Protein AF-A0A528NA79-F1 (afdb_monomer)

Mean predicted aligned error: 6.41 Å

pLDDT: mean 82.3, std 15.58, range [41.06, 97.06]

Sequence (117 aa):
MVNNQESLRLQYALHQRAGDLGWDENNIEVIDADLGQSGTAAAHRAGFKDLLGRVTLGEVGIVLSYEVTRLARNCSDWYPLLDLCGYRQCLIGDRDGIYDPGSANGRLLLGLKGTVT

Solvent-accessible surface area (backbone atoms only — not comparable to full-atom values): 6828 Å² total; per-residue (Å²): 124,70,64,66,57,52,55,51,52,51,53,51,52,52,52,50,50,42,44,78,72,71,47,58,74,93,78,61,80,86,78,87,70,86,79,82,85,74,96,47,76,67,58,53,53,48,57,53,48,49,50,53,50,38,36,71,72,53,76,37,60,64,49,79,37,82,48,53,42,57,54,32,70,76,31,95,56,39,68,62,48,39,55,48,24,27,76,44,66,17,31,39,29,38,83,90,46,76,33,41,40,64,39,74,67,27,35,51,54,53,50,51,40,50,62,71,124

Secondary structure (DSSP, 8-state):
-HHHHHHHHHHHHHHHHHHHTT--GGG--------SSSS-HHHHHHHHHHHHHHHHHT--SEEE-S-HHHHHHH-TTHHHHHHHHHHHT-EEE-SS-EE-TTSHHHHHHHHHHHH--

Radius of gyration: 13.87 Å; Cα contacts (8 Å, |Δi|>4): 116; chains: 1; bounding box: 31×39×27 Å

Structure (mmCIF, N/CA/C/O backbone):
data_AF-A0A528NA79-F1
#
_entry.id   AF-A0A528NA79-F1
#
loop_
_atom_site.group_PDB
_atom_site.id
_atom_site.type_symbol
_atom_site.label_atom_id
_atom_site.label_alt_id
_atom_site.label_comp_id
_atom_site.label_asym_id
_atom_site.label_entity_id
_atom_site.label_seq_id
_atom_site.pdbx_PDB_ins_code
_atom_site.Cartn_x
_atom_site.Cartn_y
_atom_site.Cartn_z
_atom_site.occupancy
_atom_site.B_iso_or_equiv
_atom_site.auth_seq_id
_atom_site.auth_comp_id
_atom_site.auth_asym_id
_atom_site.auth_atom_id
_atom_site.pdbx_PDB_model_num
ATOM 1 N N . MET A 1 1 ? -6.823 28.195 -4.830 1.00 41.66 1 MET A N 1
ATOM 2 C CA . MET A 1 1 ? -8.139 27.517 -4.914 1.00 41.66 1 MET A CA 1
ATOM 3 C C . MET A 1 1 ? -8.138 26.264 -5.796 1.00 41.66 1 MET A C 1
ATOM 5 O O . MET A 1 1 ? -8.996 25.429 -5.573 1.00 41.66 1 MET A O 1
ATOM 9 N N . VAL A 1 2 ? -7.182 26.084 -6.723 1.00 48.62 2 VAL A N 1
ATOM 10 C CA . VAL A 1 2 ? -7.113 24.902 -7.613 1.00 48.62 2 VAL A CA 1
ATOM 11 C C . VAL A 1 2 ? -6.666 23.610 -6.894 1.00 48.62 2 VAL A C 1
ATOM 13 O O . VAL A 1 2 ? -7.187 22.549 -7.209 1.00 48.62 2 VAL A O 1
ATOM 16 N N . ASN A 1 3 ? -5.796 23.692 -5.871 1.00 57.44 3 ASN A N 1
ATOM 17 C CA . ASN A 1 3 ? -5.230 22.503 -5.202 1.00 57.44 3 ASN A CA 1
ATOM 18 C C . ASN A 1 3 ? -6.293 21.603 -4.537 1.00 57.44 3 ASN A C 1
ATOM 20 O O . ASN A 1 3 ? -6.315 20.400 -4.749 1.00 57.44 3 ASN A O 1
ATOM 24 N N . ASN A 1 4 ? -7.249 22.196 -3.811 1.00 61.69 4 ASN A N 1
ATOM 25 C CA . ASN A 1 4 ? -8.235 21.437 -3.031 1.00 61.69 4 ASN A CA 1
ATOM 26 C C . ASN A 1 4 ? -9.203 20.608 -3.901 1.00 61.69 4 ASN A C 1
ATOM 28 O O . ASN A 1 4 ? -9.693 19.569 -3.474 1.00 61.69 4 ASN A O 1
ATOM 32 N N . GLN A 1 5 ? -9.498 21.062 -5.125 1.00 70.88 5 GLN A N 1
ATOM 33 C CA . GLN A 1 5 ? -10.382 20.329 -6.039 1.00 70.88 5 GLN A CA 1
ATOM 34 C C . GLN A 1 5 ? -9.678 19.122 -6.664 1.00 70.88 5 GLN A C 1
ATOM 36 O O . GLN A 1 5 ? -10.312 18.092 -6.893 1.00 70.88 5 GLN A O 1
ATOM 41 N N . GLU A 1 6 ? -8.377 19.240 -6.932 1.00 74.44 6 GLU A N 1
ATOM 42 C CA . GLU A 1 6 ? -7.581 18.149 -7.482 1.00 74.44 6 GLU A CA 1
ATOM 43 C C . GLU A 1 6 ? -7.341 17.057 -6.434 1.00 74.44 6 GLU A C 1
ATOM 45 O O . GLU A 1 6 ? -7.614 15.892 -6.724 1.00 74.44 6 GLU A O 1
ATOM 50 N N . SER A 1 7 ? -6.964 17.426 -5.204 1.00 73.69 7 SER A N 1
ATOM 51 C CA . SER A 1 7 ? -6.797 16.486 -4.086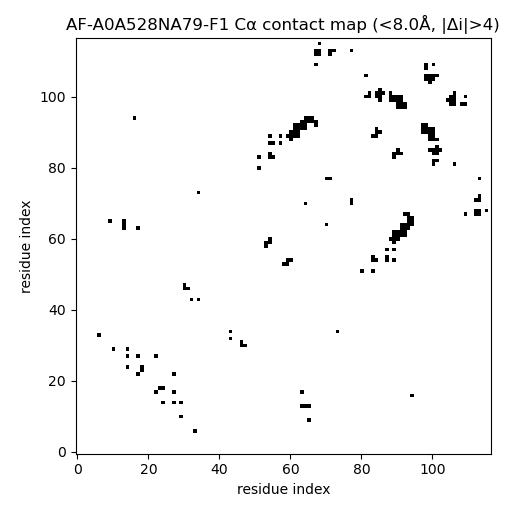 1.00 73.69 7 SER A CA 1
ATOM 52 C C . SER A 1 7 ? -8.080 15.710 -3.804 1.00 73.69 7 SER A C 1
ATOM 54 O O . SER A 1 7 ? -8.065 14.480 -3.759 1.00 73.69 7 SER A O 1
ATOM 56 N N . LEU A 1 8 ? -9.219 16.405 -3.732 1.00 80.75 8 LEU A N 1
ATOM 57 C CA . LEU A 1 8 ? -10.519 15.770 -3.529 1.00 80.75 8 LEU A CA 1
ATOM 58 C C . LEU A 1 8 ? -10.853 14.784 -4.661 1.00 80.75 8 LEU A C 1
ATOM 60 O O . LEU A 1 8 ? -11.302 13.667 -4.410 1.00 80.75 8 LEU A O 1
ATOM 64 N N . ARG A 1 9 ? -10.587 15.159 -5.919 1.00 84.94 9 ARG A N 1
ATOM 65 C CA . ARG A 1 9 ? -10.811 14.276 -7.073 1.00 84.94 9 ARG A CA 1
ATOM 66 C C . ARG A 1 9 ? -9.956 13.009 -7.000 1.00 84.94 9 ARG A C 1
ATOM 68 O O . ARG A 1 9 ? -10.445 11.933 -7.336 1.00 84.94 9 ARG A O 1
ATOM 75 N N . LEU A 1 10 ? -8.696 13.125 -6.578 1.00 83.75 10 LEU A N 1
ATOM 76 C CA . LEU A 1 10 ? -7.795 11.981 -6.420 1.00 83.75 10 LEU A CA 1
ATOM 77 C C . LEU A 1 10 ? -8.250 11.048 -5.293 1.00 83.75 10 LEU A C 1
ATOM 79 O O . LEU A 1 10 ? -8.234 9.833 -5.478 1.00 83.75 10 LEU A O 1
ATOM 83 N N . GLN A 1 11 ? -8.708 11.601 -4.168 1.00 84.00 11 GLN A N 1
ATO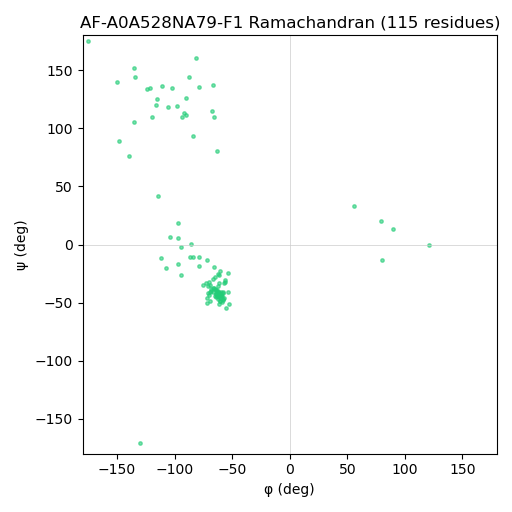M 84 C CA . GLN A 1 11 ? -9.258 10.815 -3.061 1.00 84.00 11 GLN A CA 1
ATOM 85 C C . GLN A 1 11 ? -10.492 10.017 -3.504 1.00 84.00 11 GLN A C 1
ATOM 87 O O . GLN A 1 11 ? -10.550 8.810 -3.273 1.00 84.00 11 GLN A O 1
ATOM 92 N N . TYR A 1 12 ? -11.425 10.642 -4.233 1.00 87.88 12 TYR A N 1
ATOM 93 C CA . TYR A 1 12 ? -12.572 9.932 -4.810 1.00 87.88 12 TYR A CA 1
ATOM 94 C C . TYR A 1 12 ? -12.156 8.839 -5.799 1.00 87.88 12 TYR A C 1
ATOM 96 O O . TYR A 1 12 ? -12.713 7.745 -5.770 1.00 87.88 12 TYR A O 1
ATOM 104 N N . ALA A 1 13 ? -11.165 9.104 -6.655 1.00 89.56 13 ALA A N 1
ATOM 105 C CA . ALA A 1 13 ? -10.673 8.108 -7.605 1.00 89.56 13 ALA A CA 1
ATOM 106 C C . ALA A 1 13 ? -10.039 6.895 -6.900 1.00 89.56 13 ALA A C 1
ATOM 108 O O . ALA A 1 13 ? -10.243 5.762 -7.331 1.00 89.56 13 ALA A O 1
ATOM 109 N N . LEU A 1 14 ? -9.298 7.117 -5.809 1.00 89.50 14 LEU A N 1
ATOM 110 C CA . LEU A 1 14 ? -8.708 6.041 -5.008 1.00 89.50 14 LEU A CA 1
ATOM 111 C C . LEU A 1 14 ? -9.764 5.240 -4.250 1.00 89.50 14 LEU A C 1
ATOM 113 O O . LEU A 1 14 ? -9.691 4.012 -4.231 1.00 89.50 14 LEU A O 1
ATOM 117 N N . HIS A 1 15 ? -10.762 5.919 -3.687 1.00 90.94 15 HIS A N 1
ATOM 118 C CA . HIS A 1 15 ? -11.891 5.267 -3.034 1.00 90.94 15 HIS A CA 1
ATOM 119 C C . HIS A 1 15 ? -12.661 4.380 -4.019 1.00 90.94 15 HIS A C 1
ATOM 121 O O . HIS A 1 15 ? -12.883 3.201 -3.755 1.00 90.94 15 HIS A O 1
ATOM 127 N N . GLN A 1 16 ? -12.989 4.911 -5.203 1.00 92.44 16 GLN A N 1
ATOM 128 C CA . GLN A 1 16 ? -13.639 4.134 -6.258 1.00 92.44 16 GLN A CA 1
ATOM 129 C C . GLN A 1 16 ? -12.789 2.929 -6.666 1.00 92.44 16 GLN A C 1
ATOM 131 O O . GLN A 1 16 ? -13.301 1.820 -6.773 1.00 92.44 16 GLN A O 1
ATOM 136 N N . ARG A 1 17 ? -11.476 3.125 -6.838 1.00 92.81 17 ARG A N 1
ATOM 137 C CA . ARG A 1 17 ? -10.557 2.044 -7.200 1.00 92.81 17 ARG A CA 1
ATOM 138 C C . ARG A 1 17 ? -10.546 0.923 -6.163 1.00 92.81 17 ARG A C 1
ATOM 140 O O . ARG A 1 17 ? -10.498 -0.237 -6.554 1.00 92.81 17 ARG A O 1
ATOM 147 N N . ALA A 1 18 ? -10.578 1.238 -4.870 1.00 93.50 18 ALA A N 1
ATOM 148 C CA . ALA A 1 18 ? -10.683 0.225 -3.823 1.00 93.50 18 ALA A CA 1
ATOM 149 C C . ALA A 1 18 ? -12.004 -0.559 -3.924 1.00 93.50 18 ALA A C 1
ATOM 151 O O . ALA A 1 18 ? -11.981 -1.790 -3.873 1.00 93.50 18 ALA A O 1
ATOM 152 N N . GLY A 1 19 ? -13.121 0.133 -4.166 1.00 93.69 19 GLY A N 1
ATOM 153 C CA . GLY A 1 19 ? -14.420 -0.498 -4.418 1.00 93.69 19 GLY A CA 1
ATOM 154 C C . GLY A 1 19 ? -14.408 -1.424 -5.640 1.00 93.69 19 GLY A C 1
ATOM 155 O O . GLY A 1 19 ? -14.856 -2.565 -5.555 1.00 93.69 19 GLY A O 1
ATOM 156 N N . ASP A 1 20 ? -13.802 -0.996 -6.752 1.00 94.06 20 ASP A N 1
ATOM 157 C CA . ASP A 1 20 ? -13.655 -1.810 -7.971 1.00 94.06 20 ASP A CA 1
ATOM 158 C C . ASP A 1 20 ? -12.810 -3.079 -7.740 1.00 94.06 20 ASP A C 1
ATOM 160 O O . ASP A 1 20 ? -12.942 -4.068 -8.461 1.00 94.06 20 ASP A O 1
ATOM 164 N N . LEU A 1 21 ? -11.928 -3.054 -6.737 1.00 93.38 21 LEU A N 1
ATOM 165 C CA . LEU A 1 21 ? -11.126 -4.198 -6.297 1.00 93.38 21 LEU A CA 1
ATOM 166 C C . LEU A 1 21 ? -11.861 -5.099 -5.289 1.00 93.38 21 LEU A C 1
ATOM 168 O O . LEU A 1 21 ? -11.297 -6.105 -4.859 1.00 93.38 21 LEU A O 1
ATOM 172 N N . GLY A 1 22 ? -13.104 -4.765 -4.933 1.00 94.44 22 GLY A N 1
ATOM 173 C CA . GLY A 1 22 ? -13.963 -5.547 -4.045 1.00 94.44 22 GLY A CA 1
ATOM 174 C C . GLY A 1 22 ? -13.836 -5.211 -2.559 1.00 94.44 22 GLY A C 1
ATOM 175 O O . GLY A 1 22 ? -14.308 -5.991 -1.733 1.00 94.44 22 GLY A O 1
ATOM 176 N N . TRP A 1 23 ? -13.202 -4.090 -2.197 1.00 94.00 23 TRP A N 1
ATOM 177 C CA . TRP A 1 23 ? -13.123 -3.649 -0.803 1.00 94.00 23 TRP A CA 1
ATOM 178 C C . TRP A 1 23 ? -14.425 -2.976 -0.365 1.00 94.00 23 TRP A C 1
ATOM 180 O O . TRP A 1 23 ? -14.981 -2.152 -1.088 1.00 94.00 23 TRP A O 1
ATOM 190 N N . ASP A 1 24 ? -14.895 -3.325 0.833 1.00 93.81 24 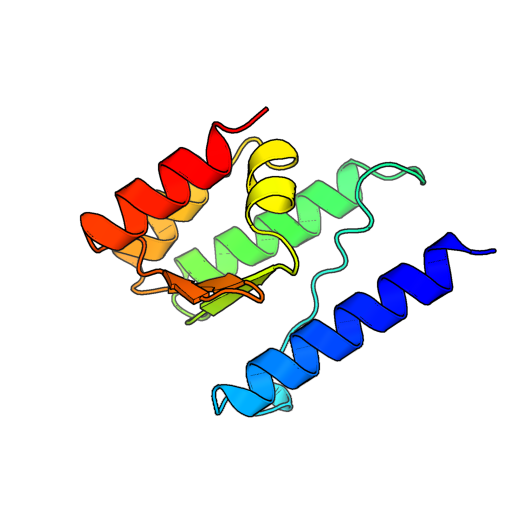ASP A N 1
ATOM 191 C CA . ASP A 1 24 ? -16.051 -2.678 1.458 1.00 93.81 24 ASP A CA 1
ATOM 192 C C . ASP A 1 24 ? -15.723 -1.223 1.809 1.00 93.81 24 ASP A C 1
ATOM 194 O O . ASP A 1 24 ? -14.648 -0.949 2.346 1.00 93.81 24 ASP A O 1
ATOM 198 N N . GLU A 1 25 ? -16.654 -0.305 1.547 1.00 90.44 25 GLU A N 1
ATOM 199 C CA . GLU A 1 25 ? -16.457 1.130 1.779 1.00 90.44 25 GLU A CA 1
ATOM 200 C C . GLU A 1 25 ? -16.100 1.457 3.234 1.00 90.44 25 GLU A C 1
ATOM 202 O O . GLU A 1 25 ? -15.288 2.344 3.484 1.00 90.44 25 GLU A O 1
ATOM 207 N N . ASN A 1 26 ? -16.620 0.693 4.201 1.00 91.00 26 ASN A N 1
ATOM 208 C CA . ASN A 1 26 ? -16.325 0.898 5.620 1.00 91.00 26 ASN A CA 1
ATOM 209 C C . ASN A 1 26 ? -14.894 0.483 6.002 1.00 91.00 26 ASN A C 1
ATOM 211 O O . ASN A 1 26 ? -14.432 0.817 7.091 1.00 91.00 26 ASN A O 1
ATOM 215 N N . ASN A 1 27 ? -14.197 -0.236 5.118 1.00 91.38 27 ASN A N 1
ATOM 216 C CA . ASN A 1 27 ? -12.809 -0.661 5.292 1.00 91.38 27 ASN A CA 1
ATOM 217 C C . ASN A 1 27 ? -11.828 0.175 4.451 1.00 91.38 27 ASN A C 1
ATOM 219 O O . ASN A 1 27 ? -10.642 -0.155 4.390 1.00 91.38 27 ASN A O 1
ATOM 223 N N . ILE A 1 28 ? -12.301 1.242 3.795 1.00 91.06 28 ILE A N 1
ATOM 224 C CA . ILE A 1 28 ? -11.457 2.167 3.039 1.00 91.06 28 ILE A CA 1
ATOM 225 C C . ILE A 1 28 ? -11.159 3.380 3.912 1.00 91.06 28 ILE A C 1
ATOM 227 O O . ILE A 1 28 ? -12.049 4.144 4.278 1.00 91.06 28 ILE A O 1
ATOM 231 N N . GLU A 1 29 ? -9.879 3.604 4.187 1.00 89.12 29 GLU A N 1
ATOM 232 C CA . GLU A 1 29 ? -9.424 4.813 4.859 1.00 89.12 29 GLU A CA 1
ATOM 233 C C . GLU A 1 29 ? -8.545 5.644 3.934 1.00 89.12 29 GLU A C 1
ATOM 235 O O . GLU A 1 29 ? -7.552 5.168 3.379 1.00 89.12 29 GLU A O 1
ATOM 240 N N . VAL A 1 30 ? -8.922 6.909 3.768 1.00 83.31 30 VAL A N 1
ATOM 241 C CA . VAL A 1 30 ? -8.159 7.870 2.980 1.00 83.31 30 VAL A CA 1
ATOM 242 C C . VAL A 1 30 ? -7.190 8.593 3.904 1.00 83.31 30 VAL A C 1
ATOM 244 O O . VAL A 1 30 ? -7.593 9.379 4.758 1.00 83.31 30 VAL A O 1
ATOM 247 N N . ILE A 1 31 ? -5.899 8.358 3.694 1.00 77.56 31 ILE A N 1
ATOM 248 C CA . ILE A 1 31 ? -4.839 9.120 4.350 1.00 77.56 31 ILE A CA 1
ATOM 249 C C . ILE A 1 31 ? -4.512 10.305 3.448 1.00 77.56 31 ILE A C 1
ATOM 251 O O . ILE A 1 31 ? -3.988 10.127 2.346 1.00 77.56 31 ILE A O 1
ATOM 255 N N . ASP A 1 32 ? -4.843 11.514 3.901 1.00 65.25 32 ASP A N 1
ATOM 256 C CA . ASP A 1 32 ? -4.528 12.723 3.150 1.00 65.25 32 ASP A CA 1
ATOM 257 C C . ASP A 1 32 ? -3.010 12.942 3.114 1.00 65.25 32 ASP A C 1
ATOM 259 O O . ASP A 1 32 ? -2.345 13.156 4.133 1.00 65.25 32 ASP A O 1
ATOM 263 N N . ALA A 1 33 ? -2.473 12.856 1.904 1.00 53.59 33 ALA A N 1
ATOM 264 C CA . ALA A 1 33 ? -1.078 13.062 1.594 1.00 53.59 33 ALA A CA 1
ATOM 265 C C . ALA A 1 33 ? -0.916 14.299 0.704 1.00 53.59 33 ALA A C 1
ATOM 267 O O . ALA A 1 33 ? -0.146 14.243 -0.253 1.00 53.59 33 ALA A O 1
ATOM 268 N N . ASP A 1 34 ? -1.629 15.405 0.972 1.00 53.78 34 ASP A N 1
ATOM 269 C CA . ASP A 1 34 ? -1.339 16.712 0.366 1.00 53.78 34 ASP A CA 1
ATOM 270 C C . ASP A 1 34 ? 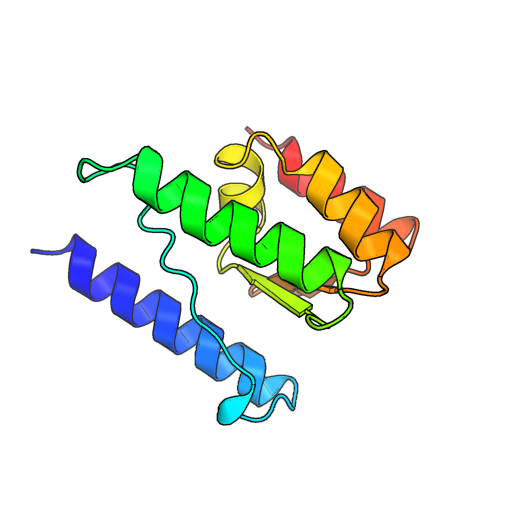0.068 17.193 0.789 1.00 53.78 34 ASP A C 1
ATOM 272 O O . ASP A 1 34 ? 0.332 17.945 1.732 1.00 53.78 34 ASP A O 1
ATOM 276 N N . LEU A 1 35 ? 1.008 16.608 0.064 1.00 46.66 35 LEU A N 1
ATOM 277 C CA . LEU A 1 35 ? 2.440 16.557 0.206 1.00 46.66 35 LEU A CA 1
ATOM 278 C C . LEU A 1 35 ? 3.025 17.820 -0.428 1.00 46.66 35 LEU A C 1
ATOM 280 O O . LEU A 1 35 ? 3.317 17.858 -1.621 1.00 46.66 35 LEU A O 1
ATOM 284 N N . GLY A 1 36 ? 3.231 18.858 0.383 1.00 44.72 36 GLY A N 1
ATOM 285 C CA . GLY A 1 36 ? 4.255 19.869 0.096 1.00 44.72 36 GLY A CA 1
ATOM 286 C C . GLY A 1 36 ? 3.820 21.327 -0.052 1.00 44.72 36 GLY A C 1
ATOM 287 O O . GLY A 1 36 ? 4.705 22.158 -0.238 1.00 44.72 36 GLY A O 1
ATOM 288 N N . GLN A 1 37 ? 2.536 21.691 0.063 1.00 41.06 37 GLN A N 1
ATOM 289 C CA . GLN A 1 37 ? 2.129 23.106 -0.083 1.00 41.06 37 GLN A CA 1
ATOM 290 C C . GLN A 1 37 ? 1.609 23.804 1.179 1.00 41.06 37 GLN A C 1
ATOM 292 O O . GLN A 1 37 ? 1.553 25.033 1.193 1.00 41.06 37 GLN A O 1
ATOM 297 N N . SER A 1 38 ? 1.324 23.102 2.277 1.00 41.19 38 SER A N 1
ATOM 298 C CA . SER A 1 38 ? 0.835 23.777 3.488 1.00 41.19 38 SER A CA 1
ATOM 299 C C . SER A 1 38 ? 1.263 23.093 4.788 1.00 41.19 38 SER A C 1
ATOM 301 O O . SER A 1 38 ? 0.567 22.263 5.354 1.00 41.19 38 SER A O 1
ATOM 303 N N . GLY A 1 39 ? 2.425 23.496 5.302 1.00 44.06 39 GLY A N 1
ATOM 304 C CA . GLY A 1 39 ? 2.557 23.860 6.718 1.00 44.06 39 GLY A CA 1
ATOM 305 C C . GLY A 1 39 ? 2.709 22.795 7.812 1.00 44.06 39 GLY A C 1
ATOM 306 O O . GLY A 1 39 ? 3.107 23.192 8.901 1.00 44.06 39 GLY A O 1
ATOM 307 N N . THR A 1 40 ? 2.481 21.491 7.615 1.00 47.94 40 THR A N 1
ATOM 308 C CA . THR A 1 40 ? 2.622 20.536 8.745 1.00 47.94 40 THR A CA 1
ATOM 309 C C . THR A 1 40 ? 3.289 19.209 8.386 1.00 47.94 40 THR A C 1
ATOM 311 O O . THR A 1 40 ? 2.660 18.153 8.370 1.00 47.94 40 THR A O 1
ATOM 314 N N . ALA A 1 41 ? 4.617 19.230 8.226 1.00 52.91 41 ALA A N 1
ATOM 315 C CA . ALA A 1 41 ? 5.452 18.021 8.158 1.00 52.91 41 ALA A CA 1
ATOM 316 C C . ALA A 1 41 ? 5.246 17.060 9.358 1.00 52.91 41 ALA A C 1
ATOM 318 O O . ALA A 1 41 ? 5.472 15.855 9.242 1.00 52.91 41 ALA A O 1
ATOM 319 N N . ALA A 1 42 ? 4.794 17.578 10.507 1.00 53.78 42 ALA A N 1
ATOM 320 C CA . ALA A 1 42 ? 4.461 16.787 11.692 1.00 53.78 42 ALA A CA 1
ATOM 321 C C . ALA A 1 42 ? 3.180 15.945 11.524 1.00 53.78 42 ALA A C 1
ATOM 323 O O . ALA A 1 42 ? 3.180 14.778 11.908 1.00 53.78 42 ALA A O 1
ATOM 324 N N . ALA A 1 43 ? 2.126 16.498 10.911 1.00 54.47 43 ALA A N 1
ATOM 325 C CA . ALA A 1 43 ? 0.873 15.779 10.656 1.00 54.47 43 ALA A CA 1
ATOM 326 C C . ALA A 1 43 ? 1.069 14.670 9.608 1.00 54.47 43 ALA A C 1
ATOM 328 O O . ALA A 1 43 ? 0.600 13.551 9.792 1.00 54.47 43 ALA A O 1
ATOM 329 N N . HIS A 1 44 ? 1.881 14.945 8.582 1.00 59.12 44 HIS A N 1
ATOM 330 C CA . HIS A 1 44 ? 2.287 13.958 7.578 1.00 59.12 44 HIS A CA 1
ATOM 331 C C . HIS A 1 44 ? 2.979 12.735 8.203 1.00 59.12 44 HIS A C 1
ATOM 333 O O . HIS A 1 44 ? 2.647 11.588 7.909 1.00 59.12 44 HIS A O 1
ATOM 339 N N . ARG A 1 45 ? 3.924 12.971 9.126 1.00 60.12 45 ARG A N 1
ATOM 340 C CA . ARG A 1 45 ? 4.594 11.884 9.851 1.00 60.12 45 ARG A CA 1
ATOM 341 C C . ARG A 1 45 ? 3.642 11.102 10.753 1.00 60.12 45 ARG A C 1
ATOM 343 O O . ARG A 1 45 ? 3.931 9.942 11.008 1.00 60.12 45 ARG A O 1
ATOM 350 N N . ALA A 1 46 ? 2.564 11.703 11.252 1.00 68.00 46 ALA A N 1
ATOM 351 C CA . ALA A 1 46 ? 1.600 11.002 12.094 1.00 68.00 46 ALA A CA 1
ATOM 352 C C . ALA A 1 46 ? 0.757 10.011 11.276 1.00 68.00 46 ALA A C 1
ATOM 354 O O . ALA A 1 46 ? 0.739 8.834 11.620 1.00 68.00 46 ALA A O 1
ATOM 355 N N . GLY A 1 47 ? 0.161 10.448 10.158 1.00 72.62 47 GLY A N 1
ATOM 356 C CA . GLY A 1 47 ? -0.660 9.577 9.303 1.00 72.62 47 GLY A CA 1
ATOM 357 C C . GLY A 1 47 ? 0.129 8.426 8.671 1.00 72.62 47 GLY A C 1
ATOM 358 O O . GLY A 1 47 ? -0.321 7.286 8.666 1.00 72.62 47 GLY A O 1
ATOM 359 N N . PHE A 1 48 ? 1.360 8.683 8.213 1.00 76.19 48 PHE A N 1
ATOM 360 C CA . PHE A 1 48 ? 2.196 7.614 7.655 1.00 76.19 48 PHE A CA 1
ATOM 361 C C . PHE A 1 48 ? 2.706 6.634 8.725 1.00 76.19 48 PHE A C 1
ATOM 363 O O . PHE A 1 48 ? 2.807 5.433 8.478 1.00 76.19 48 PHE A O 1
ATOM 370 N N . LYS A 1 49 ? 3.015 7.117 9.936 1.00 80.00 49 LYS A N 1
ATOM 371 C CA . LYS A 1 49 ? 3.372 6.231 11.055 1.00 80.00 49 LYS A CA 1
ATOM 372 C C . LYS A 1 49 ? 2.199 5.370 11.500 1.00 80.00 49 LYS A C 1
ATOM 374 O O . LYS A 1 49 ? 2.422 4.213 11.840 1.00 80.00 49 LYS A O 1
ATOM 379 N N . ASP A 1 50 ? 0.989 5.918 11.491 1.00 83.88 50 ASP A N 1
ATOM 380 C CA . ASP A 1 50 ? -0.221 5.152 11.770 1.00 83.88 50 ASP A CA 1
ATOM 381 C C . ASP A 1 50 ? -0.428 4.048 10.726 1.00 83.88 50 ASP A C 1
ATOM 383 O O . ASP A 1 50 ? -0.549 2.880 11.091 1.00 83.88 50 ASP A O 1
ATOM 387 N N . LEU A 1 51 ? -0.297 4.378 9.432 1.00 86.19 51 LEU A N 1
ATOM 388 C CA . LEU A 1 51 ? -0.311 3.390 8.349 1.00 86.19 51 LEU A CA 1
ATOM 389 C C . LEU A 1 51 ? 0.702 2.267 8.586 1.00 86.19 51 LEU A C 1
ATOM 391 O O . LEU A 1 51 ? 0.343 1.093 8.537 1.00 86.19 51 LEU A O 1
ATOM 395 N N . LEU A 1 52 ? 1.963 2.610 8.871 1.00 86.69 52 LEU A N 1
ATOM 396 C CA . LEU A 1 52 ? 2.989 1.616 9.192 1.00 86.69 52 LEU A CA 1
ATOM 397 C C . LEU A 1 52 ? 2.588 0.758 10.398 1.00 86.69 52 LEU A C 1
ATOM 399 O O . LEU A 1 52 ? 2.788 -0.455 10.372 1.00 86.69 52 LEU A O 1
ATOM 403 N N . GLY A 1 53 ? 2.006 1.358 11.439 1.00 89.62 53 GLY A N 1
ATOM 404 C CA . GLY A 1 53 ? 1.486 0.643 12.603 1.00 89.62 53 GLY A CA 1
ATOM 405 C C . GLY A 1 53 ? 0.410 -0.374 12.225 1.00 89.62 53 GLY A C 1
ATOM 406 O O . GLY A 1 53 ? 0.528 -1.548 12.570 1.00 89.62 53 GLY A O 1
ATOM 407 N N . ARG A 1 54 ? -0.585 0.036 11.440 1.00 91.12 54 ARG A N 1
ATOM 408 C CA . ARG A 1 54 ? -1.704 -0.819 11.017 1.00 91.12 54 ARG A CA 1
ATOM 409 C C . ARG A 1 54 ? -1.278 -1.931 10.066 1.00 91.12 54 ARG A C 1
ATOM 411 O O . ARG A 1 54 ? -1.689 -3.079 10.236 1.00 91.12 54 ARG A O 1
ATOM 418 N N . VAL A 1 55 ? -0.375 -1.642 9.124 1.00 93.00 55 VAL A N 1
ATOM 419 C CA . VAL A 1 55 ? 0.265 -2.689 8.309 1.00 93.00 55 VAL A CA 1
ATOM 420 C C . VAL A 1 55 ? 1.023 -3.650 9.229 1.00 93.00 55 VAL A C 1
ATOM 422 O O . VAL A 1 55 ? 0.887 -4.862 9.091 1.00 93.00 55 VAL A O 1
ATOM 425 N N . THR A 1 56 ? 1.758 -3.141 10.226 1.00 92.88 56 THR A N 1
ATOM 426 C CA . THR A 1 56 ? 2.487 -3.976 11.197 1.00 92.88 56 THR A CA 1
ATOM 427 C C . THR A 1 56 ? 1.556 -4.865 12.009 1.00 92.88 56 THR A C 1
ATOM 429 O O . THR A 1 56 ? 1.955 -5.975 12.351 1.00 92.88 56 THR A O 1
ATOM 432 N N . LEU A 1 57 ? 0.336 -4.426 12.306 1.00 94.31 57 LEU A N 1
ATOM 433 C CA . LEU A 1 57 ? -0.677 -5.224 12.996 1.00 94.31 57 LEU A CA 1
ATOM 434 C C . LEU A 1 57 ? -1.388 -6.227 12.071 1.00 94.31 57 LEU A C 1
ATOM 436 O O . LEU A 1 57 ? -2.042 -7.142 12.564 1.00 94.31 57 LEU A O 1
ATOM 440 N N . GLY A 1 58 ? -1.197 -6.127 10.751 1.00 94.06 58 GLY A N 1
ATOM 441 C CA . GLY A 1 58 ? -1.869 -6.974 9.760 1.00 94.06 58 GLY A CA 1
ATOM 442 C C . GLY A 1 58 ? -3.302 -6.533 9.456 1.00 94.06 58 GLY A C 1
ATOM 443 O O . GLY A 1 58 ? -4.094 -7.328 8.965 1.00 94.06 58 GLY A O 1
ATOM 444 N N . GLU A 1 59 ? -3.641 -5.279 9.751 1.00 94.44 59 GLU A N 1
ATOM 445 C CA . GLU A 1 59 ? -4.985 -4.717 9.558 1.00 94.44 59 GLU A CA 1
ATOM 446 C C . GLU A 1 59 ? -5.200 -4.165 8.143 1.00 94.44 59 GLU A C 1
ATOM 448 O O . GLU A 1 59 ? -6.317 -3.829 7.760 1.00 94.44 59 GLU A O 1
ATOM 453 N N . VAL A 1 60 ? -4.126 -4.058 7.358 1.00 95.25 60 VAL A N 1
ATOM 454 C CA . VAL A 1 60 ? -4.136 -3.476 6.014 1.00 95.25 60 VAL A CA 1
ATOM 455 C C . VAL A 1 60 ? -3.766 -4.554 5.007 1.00 95.25 60 VAL A C 1
ATOM 457 O O . VAL A 1 60 ? -2.663 -5.095 5.066 1.00 95.25 60 VAL A O 1
ATOM 460 N N . GLY A 1 61 ? -4.667 -4.846 4.065 1.00 95.38 61 GLY A N 1
ATOM 461 C CA . GLY A 1 61 ? -4.387 -5.781 2.969 1.00 95.38 61 GLY A CA 1
ATOM 462 C C . GLY A 1 61 ? -3.965 -5.115 1.657 1.00 95.38 61 GLY A C 1
ATOM 463 O O . GLY A 1 61 ? -3.386 -5.786 0.805 1.00 95.38 61 GLY A O 1
ATOM 464 N N . ILE A 1 62 ? -4.204 -3.810 1.479 1.00 95.75 62 ILE A N 1
ATOM 465 C CA . ILE A 1 62 ? -3.680 -3.046 0.341 1.00 95.75 62 ILE A CA 1
ATOM 466 C C . ILE A 1 62 ? -3.440 -1.576 0.700 1.00 95.75 62 ILE A C 1
ATOM 468 O O . ILE A 1 62 ? -4.258 -0.947 1.365 1.00 95.75 62 ILE A O 1
ATOM 472 N N . VAL A 1 63 ? -2.337 -1.014 0.206 1.00 93.50 63 VAL A N 1
ATOM 473 C CA . VAL A 1 63 ? -2.081 0.431 0.184 1.00 93.50 63 VAL A CA 1
ATOM 474 C C . VAL A 1 63 ? -2.245 0.938 -1.243 1.00 93.50 63 VAL A C 1
ATOM 476 O O . VAL A 1 63 ? -1.513 0.526 -2.145 1.00 93.50 63 VAL A O 1
ATOM 479 N N . LEU A 1 64 ? -3.194 1.848 -1.455 1.00 92.25 64 LEU A N 1
ATOM 480 C CA . LEU A 1 64 ? -3.438 2.469 -2.755 1.00 92.25 64 LEU A CA 1
ATOM 481 C C . LEU A 1 64 ? -2.855 3.879 -2.806 1.00 92.25 64 LEU A C 1
ATOM 483 O O . LEU A 1 64 ? -3.049 4.688 -1.901 1.00 92.25 64 LEU A O 1
ATOM 487 N N . SER A 1 65 ? -2.172 4.189 -3.902 1.00 88.88 65 SER A N 1
ATOM 488 C CA . SER A 1 65 ? -1.708 5.538 -4.215 1.00 88.88 65 SER A CA 1
ATOM 489 C C . SER A 1 65 ? -2.010 5.856 -5.667 1.00 88.88 65 SER A C 1
ATOM 491 O O . SER A 1 65 ? -1.915 4.988 -6.527 1.00 88.88 65 SER A O 1
ATOM 493 N N . TYR A 1 66 ? -2.353 7.107 -5.974 1.00 85.50 66 TYR A N 1
ATOM 494 C CA . TYR A 1 66 ? -2.656 7.476 -7.356 1.00 85.50 66 TYR A CA 1
ATOM 495 C C . TYR A 1 66 ? -1.432 7.303 -8.268 1.00 85.50 66 TYR A C 1
ATOM 497 O O . TYR A 1 66 ? -1.542 6.806 -9.386 1.00 85.50 66 TYR A O 1
ATOM 505 N N . GLU A 1 67 ? -0.253 7.647 -7.750 1.00 83.31 67 GLU A N 1
ATOM 506 C CA . GLU A 1 67 ? 1.038 7.410 -8.385 1.00 83.31 67 GLU A CA 1
ATOM 507 C C . GLU A 1 67 ? 2.005 6.856 -7.335 1.00 83.31 67 GLU A C 1
ATOM 509 O O . GLU A 1 67 ? 2.540 7.607 -6.514 1.00 83.31 67 GLU A O 1
ATOM 514 N N . VAL A 1 68 ? 2.301 5.554 -7.390 1.00 86.38 68 VAL A N 1
ATOM 515 C CA . VAL A 1 68 ? 3.279 4.926 -6.480 1.00 86.38 68 VAL A CA 1
ATOM 516 C C . VAL A 1 68 ? 4.650 5.611 -6.556 1.00 86.38 68 VAL A C 1
ATOM 518 O O . VAL A 1 68 ? 5.326 5.748 -5.542 1.00 86.38 68 VAL A O 1
ATOM 521 N N . THR A 1 69 ? 5.040 6.143 -7.717 1.00 83.12 69 THR A N 1
ATOM 522 C CA . THR A 1 69 ? 6.273 6.934 -7.875 1.00 83.12 69 THR A CA 1
ATOM 523 C C . THR A 1 69 ? 6.274 8.215 -7.033 1.00 83.12 69 THR A C 1
ATOM 525 O O . THR A 1 69 ? 7.318 8.612 -6.517 1.00 83.12 69 THR A O 1
ATOM 528 N N . ARG A 1 70 ? 5.128 8.890 -6.853 1.00 77.69 70 ARG A N 1
ATOM 529 C CA . ARG A 1 70 ? 5.041 10.043 -5.934 1.00 77.69 70 ARG A CA 1
ATOM 530 C C . ARG A 1 70 ? 5.158 9.601 -4.484 1.00 77.69 70 ARG A C 1
ATOM 532 O O . ARG A 1 70 ? 5.893 10.239 -3.736 1.00 77.69 70 ARG A O 1
ATOM 539 N N . LEU A 1 71 ? 4.479 8.517 -4.108 1.00 79.31 71 LEU A N 1
ATOM 540 C CA . LEU A 1 71 ? 4.570 7.954 -2.761 1.00 79.31 71 LEU A CA 1
ATOM 541 C C . LEU A 1 71 ? 6.020 7.590 -2.413 1.00 79.31 71 LEU A C 1
ATOM 543 O O . LEU A 1 71 ? 6.518 7.996 -1.369 1.00 79.31 71 LEU A O 1
ATOM 547 N N . ALA A 1 72 ? 6.712 6.900 -3.320 1.00 81.38 72 ALA A N 1
ATOM 548 C CA . ALA A 1 72 ? 8.091 6.473 -3.122 1.00 81.38 72 ALA A CA 1
ATOM 549 C C . ALA A 1 72 ? 9.070 7.653 -3.000 1.00 81.38 72 ALA A C 1
ATOM 551 O O . ALA A 1 72 ? 9.928 7.647 -2.123 1.00 81.38 72 ALA A O 1
ATOM 552 N N . ARG A 1 73 ? 8.927 8.696 -3.833 1.00 78.31 73 ARG A N 1
ATOM 553 C CA . ARG A 1 73 ? 9.810 9.880 -3.788 1.00 78.31 73 ARG A CA 1
ATOM 554 C C . ARG A 1 73 ? 9.603 10.746 -2.548 1.00 78.31 73 ARG A C 1
ATOM 556 O O . ARG A 1 73 ? 10.552 11.356 -2.065 1.00 78.31 73 ARG A O 1
ATOM 563 N N . ASN A 1 74 ? 8.376 10.808 -2.041 1.00 71.62 74 ASN A N 1
ATOM 564 C CA . ASN A 1 74 ? 8.020 11.677 -0.921 1.00 71.62 74 ASN A CA 1
ATOM 565 C C . ASN A 1 74 ? 8.082 10.974 0.444 1.00 71.62 74 ASN A C 1
ATOM 567 O O . ASN A 1 74 ? 7.848 11.612 1.472 1.00 71.62 74 ASN A O 1
ATOM 571 N N . CYS A 1 75 ? 8.407 9.680 0.472 1.00 72.94 75 CYS A N 1
ATOM 57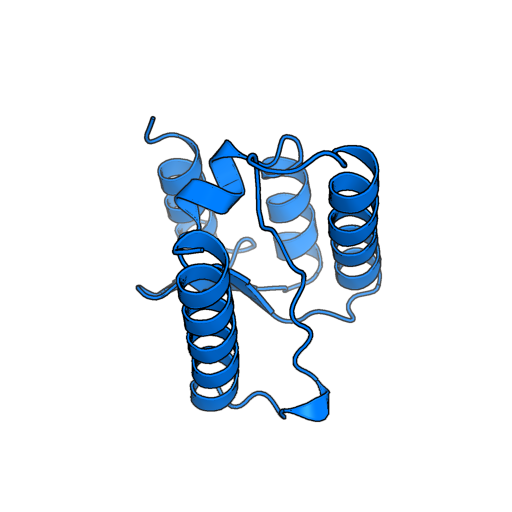2 C CA . CYS A 1 75 ? 8.463 8.887 1.688 1.00 72.94 75 CYS A CA 1
ATOM 573 C C . CYS A 1 75 ? 9.864 8.310 1.920 1.00 72.94 75 CYS A C 1
ATOM 575 O O . CYS A 1 75 ? 10.288 7.370 1.252 1.00 72.94 75 CYS A O 1
ATOM 577 N N . SER A 1 76 ? 10.568 8.830 2.931 1.00 77.12 76 SER A N 1
ATOM 578 C CA . SER A 1 76 ? 11.867 8.287 3.363 1.00 77.12 76 SER A CA 1
ATOM 579 C C . SER A 1 76 ? 11.783 6.834 3.839 1.00 77.12 76 SER A C 1
ATOM 581 O O . SER A 1 76 ? 12.777 6.116 3.796 1.00 77.12 76 SER A O 1
ATOM 583 N N . ASP A 1 77 ? 10.594 6.402 4.259 1.00 80.56 77 ASP A N 1
ATOM 584 C CA . ASP A 1 77 ? 10.316 5.069 4.789 1.00 80.56 77 ASP A CA 1
ATOM 585 C C . ASP A 1 77 ? 9.751 4.122 3.711 1.00 80.56 77 ASP A C 1
ATOM 587 O O . ASP A 1 77 ? 9.177 3.084 4.034 1.00 80.56 77 ASP A O 1
ATOM 591 N N . TRP A 1 78 ? 9.932 4.446 2.421 1.00 86.31 78 TRP A N 1
ATOM 592 C CA . TRP A 1 78 ? 9.436 3.640 1.301 1.00 86.31 78 TRP A CA 1
ATOM 593 C C . TRP A 1 78 ? 9.917 2.183 1.341 1.00 86.31 78 TRP A C 1
ATOM 595 O O . TRP A 1 78 ? 9.102 1.266 1.331 1.00 86.31 78 TRP A O 1
ATOM 605 N N . TYR A 1 79 ? 11.230 1.947 1.420 1.00 89.00 79 TYR A N 1
ATOM 606 C CA . TYR A 1 79 ? 11.771 0.583 1.469 1.00 89.00 79 TYR A CA 1
ATOM 607 C C . TYR A 1 79 ? 11.355 -0.181 2.741 1.00 89.00 79 TYR A C 1
ATOM 609 O O . TYR A 1 79 ? 10.902 -1.317 2.600 1.00 89.00 79 TYR A O 1
ATOM 617 N N . PRO A 1 80 ? 11.396 0.425 3.948 1.00 89.31 80 PRO A N 1
ATOM 618 C CA . PRO A 1 80 ? 10.793 -0.172 5.140 1.00 89.31 80 PRO A CA 1
ATOM 619 C C . PRO A 1 80 ? 9.313 -0.551 4.976 1.00 89.31 80 PRO A C 1
ATOM 621 O O . PRO A 1 80 ? 8.907 -1.622 5.423 1.00 89.31 80 PRO A O 1
ATOM 624 N N . LEU A 1 81 ? 8.506 0.284 4.309 1.00 88.69 81 LEU A N 1
ATOM 625 C CA . LEU A 1 81 ? 7.113 -0.046 4.003 1.00 88.69 81 LEU A CA 1
ATOM 626 C C . LEU A 1 81 ? 7.027 -1.276 3.087 1.00 88.69 81 LEU A C 1
ATOM 628 O O . LEU A 1 81 ? 6.222 -2.162 3.356 1.00 88.69 81 LEU A O 1
ATOM 632 N N . LEU A 1 82 ? 7.859 -1.372 2.043 1.00 93.00 82 LEU A N 1
ATOM 633 C CA . LEU A 1 82 ? 7.882 -2.544 1.155 1.00 93.00 82 LEU A CA 1
ATOM 634 C C . LEU A 1 82 ? 8.209 -3.840 1.904 1.00 93.00 82 LEU A C 1
ATOM 636 O O . LEU A 1 82 ? 7.578 -4.867 1.655 1.00 93.00 82 LEU A O 1
ATOM 640 N N . ASP A 1 83 ? 9.183 -3.794 2.814 1.00 93.25 83 ASP A N 1
ATOM 641 C CA . ASP A 1 83 ? 9.551 -4.931 3.662 1.00 93.25 83 ASP A CA 1
ATOM 642 C C . ASP A 1 83 ? 8.392 -5.374 4.540 1.00 93.25 83 ASP A C 1
ATOM 644 O O . ASP A 1 83 ? 8.042 -6.557 4.582 1.00 93.25 83 ASP A O 1
ATOM 648 N N . LEU A 1 84 ? 7.766 -4.408 5.206 1.00 93.69 84 LEU A N 1
ATOM 649 C CA . LEU A 1 84 ? 6.652 -4.666 6.094 1.00 93.69 84 LEU A CA 1
ATOM 650 C C . LEU A 1 84 ? 5.451 -5.232 5.334 1.00 93.69 84 LEU A C 1
ATOM 652 O O . LEU A 1 84 ? 4.868 -6.226 5.762 1.00 93.69 84 LEU A O 1
ATOM 656 N N . CYS A 1 85 ? 5.117 -4.639 4.190 1.00 95.31 85 CYS A N 1
ATOM 657 C CA . CYS A 1 85 ? 4.037 -5.108 3.339 1.00 95.31 85 CYS A CA 1
ATOM 658 C C . CYS A 1 85 ? 4.295 -6.530 2.828 1.00 95.31 85 CYS A C 1
ATOM 660 O O . CYS A 1 85 ? 3.400 -7.367 2.896 1.00 95.31 85 CYS A O 1
ATOM 662 N N . GLY A 1 86 ? 5.526 -6.840 2.409 1.00 95.69 86 GLY A N 1
ATOM 663 C CA . GLY A 1 86 ? 5.900 -8.194 1.999 1.00 95.69 86 GLY A CA 1
ATOM 664 C C . GLY A 1 86 ? 5.761 -9.215 3.132 1.00 95.69 86 GLY A C 1
ATOM 665 O O . GLY A 1 86 ? 5.245 -10.308 2.915 1.00 95.69 86 GLY A O 1
ATOM 666 N N . TYR A 1 87 ? 6.152 -8.849 4.357 1.00 96.00 87 TYR A N 1
ATOM 667 C CA . TYR A 1 87 ? 6.001 -9.712 5.535 1.00 96.00 87 TYR A CA 1
ATOM 668 C C . TYR A 1 87 ? 4.536 -9.903 5.9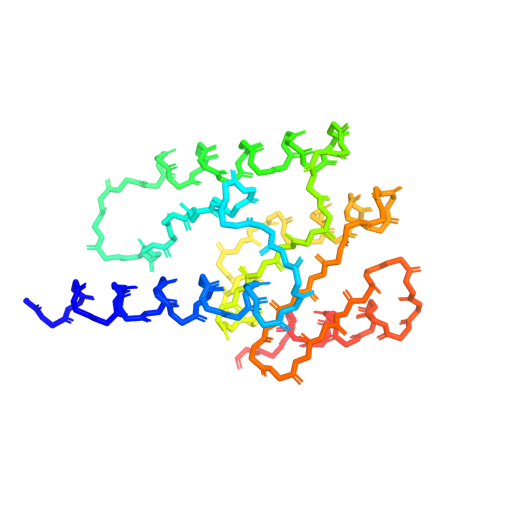55 1.00 96.00 87 TYR A C 1
ATOM 670 O O . TYR A 1 87 ? 4.154 -10.969 6.436 1.00 96.00 87 TYR A O 1
ATOM 678 N N . ARG A 1 88 ? 3.709 -8.869 5.782 1.00 96.75 88 ARG A N 1
ATOM 679 C CA . ARG A 1 88 ? 2.306 -8.830 6.223 1.00 96.75 88 ARG A CA 1
ATOM 680 C C . ARG A 1 88 ? 1.301 -9.180 5.134 1.00 96.75 88 ARG A C 1
ATOM 682 O O . ARG A 1 88 ? 0.107 -9.100 5.389 1.00 96.75 88 ARG A O 1
ATOM 689 N N . GLN A 1 89 ? 1.778 -9.587 3.957 1.00 95.88 89 GLN A N 1
ATOM 690 C CA . GLN A 1 89 ? 0.943 -9.889 2.790 1.00 95.88 89 GLN A CA 1
ATOM 691 C C . GLN A 1 89 ? 0.038 -8.706 2.398 1.00 95.88 89 GLN A C 1
ATOM 693 O O . GLN A 1 89 ? -1.078 -8.891 1.920 1.00 95.88 89 GLN A O 1
ATOM 698 N N . CYS A 1 90 ? 0.531 -7.483 2.606 1.00 97.06 90 CYS A N 1
ATOM 699 C CA . CYS A 1 90 ? -0.141 -6.258 2.203 1.00 97.06 90 CYS A CA 1
ATOM 700 C C . CYS A 1 90 ? 0.304 -5.884 0.786 1.00 97.06 90 CYS A C 1
ATOM 702 O O . CYS A 1 90 ? 1.496 -5.786 0.489 1.00 97.06 90 CYS A O 1
ATOM 704 N N . LEU A 1 91 ? -0.663 -5.686 -0.102 1.00 97.06 91 LEU A N 1
ATOM 705 C CA . LEU A 1 91 ? -0.421 -5.317 -1.490 1.00 97.06 91 LEU A CA 1
ATOM 706 C C . LEU A 1 91 ? -0.176 -3.811 -1.618 1.00 97.06 91 LEU A C 1
ATOM 708 O O . LEU A 1 91 ? -0.573 -3.013 -0.772 1.00 97.06 91 LEU A O 1
ATOM 712 N N . ILE A 1 92 ? 0.445 -3.401 -2.718 1.00 95.31 92 ILE A N 1
ATOM 713 C CA . ILE A 1 92 ? 0.541 -1.989 -3.099 1.00 95.31 92 ILE A CA 1
ATOM 714 C C . ILE A 1 92 ? -0.099 -1.828 -4.466 1.00 95.31 92 ILE A C 1
ATOM 716 O O . ILE A 1 92 ? 0.166 -2.626 -5.358 1.00 95.31 92 ILE A O 1
ATOM 720 N N . GLY A 1 93 ? -0.925 -0.805 -4.656 1.00 94.12 93 GLY A N 1
ATOM 721 C CA . GLY A 1 93 ? -1.571 -0.559 -5.939 1.00 94.12 93 GLY A CA 1
ATOM 722 C C . GLY A 1 93 ? -1.540 0.899 -6.371 1.00 94.12 93 GLY A C 1
ATOM 723 O O . GLY A 1 93 ? -1.520 1.818 -5.552 1.00 94.12 93 GLY A O 1
ATOM 724 N N . ASP A 1 94 ? -1.564 1.084 -7.685 1.00 91.06 94 ASP A N 1
ATOM 725 C CA . ASP A 1 94 ? -1.850 2.351 -8.344 1.00 91.06 94 ASP A CA 1
ATOM 726 C C . ASP A 1 94 ? -2.919 2.186 -9.431 1.00 91.06 94 ASP A C 1
ATOM 728 O O . ASP A 1 94 ? -3.587 1.152 -9.545 1.00 91.06 94 ASP A O 1
ATOM 732 N N . ARG A 1 95 ? -3.110 3.243 -10.225 1.00 87.56 95 ARG A N 1
ATOM 733 C CA . ARG A 1 95 ? -3.983 3.227 -11.406 1.00 87.56 95 ARG A CA 1
ATOM 734 C C . ARG A 1 95 ? -3.617 2.142 -12.420 1.00 87.56 95 ARG A C 1
ATOM 736 O O . ARG A 1 95 ? -4.505 1.664 -13.119 1.00 87.56 95 ARG A O 1
ATOM 743 N N . ASP A 1 96 ? -2.340 1.778 -12.519 1.00 87.75 96 ASP A N 1
ATOM 744 C CA . ASP A 1 96 ? -1.83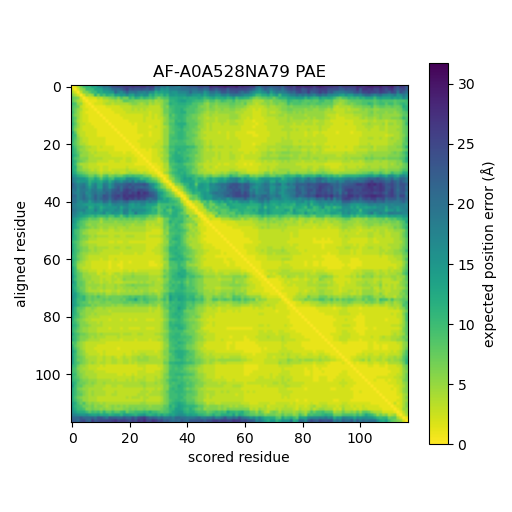9 0.918 -13.589 1.00 87.75 96 ASP A CA 1
ATOM 745 C C . ASP A 1 96 ? -1.807 -0.555 -13.160 1.00 87.75 96 ASP A C 1
ATOM 747 O O . ASP A 1 96 ? -1.924 -1.444 -14.002 1.00 87.75 96 ASP A O 1
ATOM 751 N N . GLY A 1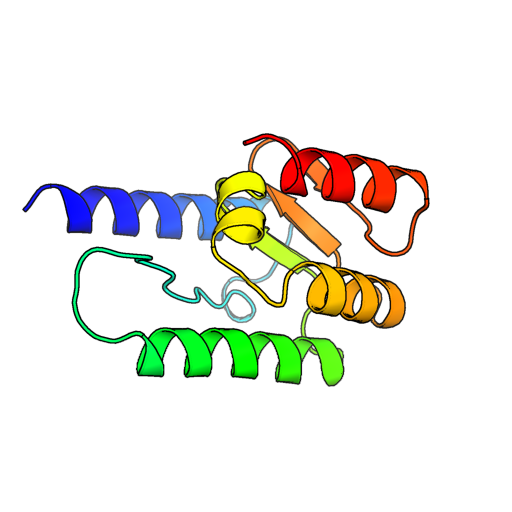 97 ? -1.687 -0.841 -11.860 1.00 91.94 97 GLY A N 1
ATOM 752 C CA . GLY A 1 97 ? -1.640 -2.220 -11.393 1.00 91.94 97 GLY A CA 1
ATOM 753 C C . GLY A 1 97 ? -1.622 -2.404 -9.883 1.00 91.94 97 GLY A C 1
ATOM 754 O O . GLY A 1 97 ? -1.554 -1.456 -9.105 1.00 91.94 97 GLY A O 1
ATOM 755 N N . ILE A 1 98 ? -1.682 -3.677 -9.493 1.00 95.81 98 ILE A N 1
ATOM 756 C CA . ILE A 1 98 ? -1.453 -4.148 -8.129 1.00 95.81 98 ILE A CA 1
ATOM 757 C C . ILE A 1 98 ? -0.147 -4.932 -8.125 1.00 95.81 98 ILE A C 1
ATOM 759 O O . ILE A 1 98 ? 0.110 -5.752 -9.008 1.00 95.81 98 ILE A O 1
ATOM 763 N N . TYR A 1 99 ? 0.664 -4.682 -7.112 1.00 96.25 99 TYR A N 1
ATOM 764 C CA . TYR A 1 99 ? 1.985 -5.241 -6.931 1.00 96.25 99 TYR A CA 1
ATOM 765 C C . TYR A 1 99 ? 2.031 -5.931 -5.573 1.00 96.25 99 TYR A C 1
ATOM 767 O O . TYR A 1 99 ? 1.612 -5.365 -4.564 1.00 96.25 99 TYR A O 1
ATOM 775 N N . ASP A 1 100 ? 2.567 -7.146 -5.554 1.00 97.06 100 ASP A N 1
ATOM 776 C CA . ASP A 1 100 ? 2.866 -7.875 -4.326 1.00 97.06 100 ASP A CA 1
ATOM 777 C C . ASP A 1 100 ? 4.329 -7.610 -3.919 1.00 97.06 100 ASP A C 1
ATOM 779 O O . ASP A 1 100 ? 5.236 -8.107 -4.603 1.00 97.06 100 ASP A O 1
ATOM 783 N N . PRO A 1 101 ? 4.588 -6.856 -2.829 1.00 96.12 101 PRO A N 1
ATOM 784 C CA . PRO A 1 101 ? 5.943 -6.591 -2.341 1.00 96.12 101 PRO A CA 1
ATOM 785 C C . PRO A 1 101 ? 6.676 -7.840 -1.829 1.00 96.12 101 PRO A C 1
ATOM 787 O O . PRO A 1 101 ? 7.904 -7.818 -1.731 1.00 96.12 101 PRO A O 1
ATOM 790 N N . GLY A 1 102 ? 5.953 -8.918 -1.506 1.00 95.81 1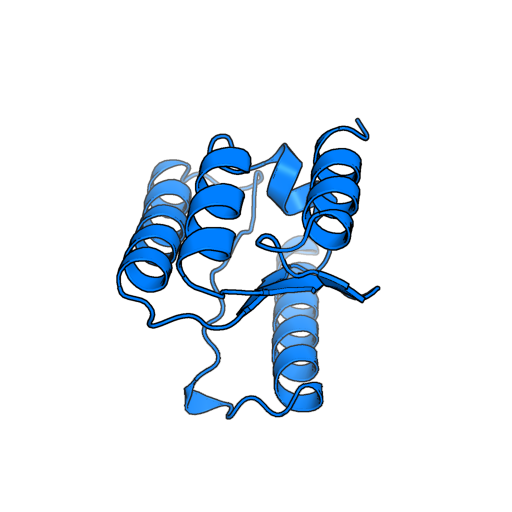02 GLY A N 1
ATOM 791 C CA . GLY A 1 102 ? 6.517 -10.217 -1.133 1.00 95.81 102 GLY A CA 1
ATOM 792 C C . GLY A 1 102 ? 6.985 -11.043 -2.336 1.00 95.81 102 GLY A C 1
ATOM 793 O O . GLY A 1 102 ? 7.814 -11.942 -2.188 1.00 95.81 102 GLY A O 1
ATOM 794 N N . SER A 1 103 ? 6.516 -10.718 -3.543 1.00 96.88 103 SER A N 1
ATOM 795 C CA . SER A 1 103 ? 6.937 -11.379 -4.779 1.00 96.88 103 SER A CA 1
ATOM 796 C C . SER A 1 103 ? 8.189 -10.732 -5.380 1.00 96.88 103 SER A C 1
ATOM 798 O O . SER A 1 103 ? 8.339 -9.509 -5.386 1.00 96.88 103 SER A O 1
ATOM 800 N N . ALA A 1 104 ? 9.069 -11.538 -5.984 1.00 94.06 104 ALA A N 1
ATOM 801 C CA . ALA A 1 104 ? 10.262 -11.024 -6.665 1.00 94.06 104 ALA A CA 1
ATOM 802 C C . ALA A 1 104 ? 9.912 -10.026 -7.787 1.00 94.06 104 ALA A C 1
ATOM 804 O O . ALA A 1 104 ? 10.553 -8.984 -7.919 1.00 94.06 104 ALA A O 1
ATOM 805 N N . ASN A 1 105 ? 8.867 -10.322 -8.569 1.00 95.00 105 ASN A N 1
ATOM 806 C CA . ASN A 1 105 ? 8.425 -9.465 -9.668 1.00 95.00 105 ASN A CA 1
ATOM 807 C C . ASN A 1 105 ? 7.811 -8.150 -9.167 1.00 95.00 105 ASN A C 1
ATOM 809 O O . ASN A 1 105 ? 8.190 -7.074 -9.627 1.00 95.00 105 ASN A O 1
ATOM 813 N N . GLY A 1 106 ? 6.893 -8.218 -8.199 1.00 94.38 106 GLY A N 1
ATOM 814 C CA . GLY A 1 106 ? 6.274 -7.023 -7.628 1.00 94.38 106 GLY A CA 1
ATOM 815 C C . GLY A 1 106 ? 7.312 -6.126 -6.964 1.00 94.38 106 GLY A C 1
ATOM 816 O O . GLY A 1 106 ? 7.339 -4.924 -7.219 1.00 94.38 106 GLY A O 1
ATOM 817 N N . ARG A 1 107 ? 8.249 -6.710 -6.213 1.00 93.19 107 ARG A N 1
ATOM 818 C CA . ARG A 1 107 ? 9.328 -5.963 -5.566 1.00 93.19 107 ARG A CA 1
ATOM 819 C C . ARG A 1 107 ? 10.287 -5.298 -6.555 1.00 93.19 107 ARG A C 1
ATOM 821 O O . ARG A 1 107 ? 10.684 -4.158 -6.324 1.00 93.19 107 ARG A O 1
ATOM 828 N N . LEU A 1 108 ? 10.613 -5.955 -7.671 1.00 93.56 108 LEU A N 1
ATOM 829 C CA . LEU A 1 108 ? 11.399 -5.348 -8.749 1.00 93.56 108 LEU A CA 1
ATOM 830 C C . LEU A 1 108 ? 10.681 -4.127 -9.342 1.00 93.56 108 LEU A C 1
ATOM 832 O O . LEU A 1 108 ? 11.268 -3.049 -9.425 1.00 93.56 108 LEU A O 1
ATOM 836 N N . LEU A 1 109 ? 9.406 -4.275 -9.714 1.00 93.31 109 LEU A N 1
ATOM 837 C CA . LEU A 1 109 ? 8.613 -3.190 -10.301 1.00 93.31 109 LEU A CA 1
ATOM 838 C C . LEU A 1 109 ? 8.456 -2.004 -9.339 1.00 93.31 109 LEU A C 1
ATOM 840 O O . LEU A 1 109 ? 8.616 -0.852 -9.743 1.00 93.31 109 LEU A O 1
ATOM 844 N N . LEU A 1 110 ? 8.197 -2.279 -8.059 1.00 92.56 110 LEU A N 1
ATOM 845 C CA . LEU A 1 110 ? 8.098 -1.263 -7.009 1.00 92.56 110 LEU A CA 1
ATOM 846 C C . LEU A 1 110 ? 9.439 -0.554 -6.762 1.00 92.56 110 LEU A C 1
ATOM 848 O O . LEU A 1 110 ? 9.463 0.662 -6.570 1.00 92.56 110 LEU A O 1
ATOM 852 N N . GLY A 1 111 ? 10.559 -1.280 -6.827 1.00 88.88 111 GLY A N 1
ATOM 853 C CA . GLY A 1 111 ? 11.904 -0.704 -6.741 1.00 88.88 111 GLY A CA 1
ATOM 854 C C . GLY A 1 111 ? 12.220 0.240 -7.905 1.00 88.88 111 GLY A C 1
ATOM 855 O O . GLY A 1 111 ? 12.730 1.340 -7.686 1.00 88.88 111 GLY A O 1
ATOM 856 N N . LEU A 1 112 ? 11.847 -0.140 -9.133 1.00 89.06 112 LEU A N 1
ATOM 857 C CA . LEU A 1 112 ? 11.987 0.716 -10.317 1.00 89.06 112 LEU A CA 1
ATOM 858 C C . LEU A 1 112 ? 11.123 1.978 -10.200 1.00 89.06 112 LEU A C 1
ATOM 860 O O . LEU A 1 112 ? 11.605 3.086 -10.427 1.00 89.06 112 LEU A O 1
ATOM 864 N N . LYS A 1 113 ? 9.868 1.842 -9.756 1.00 84.25 113 LYS A N 1
ATOM 865 C CA . LYS A 1 113 ? 8.985 2.995 -9.508 1.00 84.25 113 LYS A CA 1
ATOM 866 C C . LYS A 1 113 ? 9.528 3.945 -8.438 1.00 84.25 113 LYS A C 1
ATOM 868 O O . LYS A 1 113 ? 9.207 5.128 -8.498 1.00 84.25 113 LYS A O 1
ATOM 873 N N . GLY A 1 114 ? 10.342 3.452 -7.502 1.00 78.00 114 GLY A N 1
ATOM 874 C CA . GLY A 1 114 ? 11.019 4.261 -6.486 1.00 78.00 114 GLY A CA 1
ATOM 875 C C . GLY A 1 114 ? 12.338 4.909 -6.922 1.00 78.00 114 GLY A C 1
ATOM 876 O O . GLY A 1 114 ? 12.850 5.752 -6.193 1.00 78.00 114 GLY A O 1
ATOM 877 N N . THR A 1 115 ? 12.895 4.543 -8.081 1.00 73.56 115 THR A N 1
ATOM 878 C CA . THR A 1 115 ? 14.187 5.060 -8.579 1.00 73.56 115 THR A CA 1
ATOM 879 C C . THR A 1 115 ? 14.061 6.026 -9.756 1.00 73.56 115 THR A C 1
ATOM 881 O O . THR A 1 115 ? 14.979 6.814 -9.982 1.00 73.56 115 THR A O 1
ATOM 884 N N . VAL A 1 116 ? 12.941 6.019 -10.492 1.00 60.81 116 VAL A N 1
ATOM 885 C CA . VAL A 1 116 ? 12.706 6.995 -11.570 1.00 60.81 116 VAL A CA 1
ATOM 886 C C . VAL A 1 116 ? 12.571 8.397 -10.962 1.00 60.81 116 VAL A C 1
ATOM 888 O O . VAL A 1 116 ? 11.610 8.691 -10.248 1.00 60.81 116 VAL A O 1
ATOM 891 N N . THR A 1 117 ? 13.584 9.227 -11.221 1.00 50.19 117 THR A N 1
ATOM 892 C CA . THR A 1 117 ? 13.719 10.610 -10.741 1.00 50.19 117 THR A CA 1
ATOM 893 C C . THR A 1 117 ? 13.170 11.579 -11.775 1.00 50.19 117 THR A C 1
ATOM 895 O O . THR A 1 117 ? 13.525 11.408 -12.963 1.00 50.19 117 THR A O 1
#

Foldseek 3Di:
DVLVVVQVVQQVVQLVVCVVVVDDSVLDDDDRCPDDDDDPPPSNVVSVVVVLVCLQVLSAQEDEDQQLLVVLQRDPCLVVSLVSCLVSNHWYDHPVDIAGSVDPVSVVVSVVSNPDD

Nearest PDB structures (foldseek):
  2gm4-assembly1_A  TM=7.092E-01  e=1.706E-01  Escherichia coli
  3g13-assembly1_B  TM=7.074E-01  e=2.034E-01  Clostridioides difficile 630
  3g13-assembly1_A  TM=6.265E-01  e=3.062E-01  Clostridioides difficile 630
  1ibj-assembly1_A  TM=4.004E-01  e=1.768E+00  Arabidopsis thaliana